Protein AF-A0A946B1Y9-F1 (afdb_monomer)

Mean predicted aligned error: 9.69 Å

Foldseek 3Di:
DQQVVQLVCLVVLCVLCVVLVHDDDPVRSVCSNSSNPVDDVVVVVSVVVSVLSCCVVVVDPPPDDPDPVVCCVSCVVSVNDPDDPDDD

Radius of gyration: 16.11 Å; Cα contacts (8 Å, |Δi|>4): 62; chains: 1; bounding box: 33×36×47 Å

Structure (mmCIF, N/CA/C/O backbone):
data_AF-A0A946B1Y9-F1
#
_entry.id   AF-A0A946B1Y9-F1
#
loop_
_atom_site.group_PDB
_atom_site.id
_atom_site.type_symbol
_atom_site.label_atom_id
_atom_site.label_alt_id
_atom_site.label_comp_id
_atom_site.label_asym_id
_atom_site.label_entity_id
_atom_site.label_seq_id
_atom_site.pdbx_PDB_ins_code
_atom_site.Cartn_x
_atom_site.Cartn_y
_atom_site.Cartn_z
_atom_site.occupancy
_atom_site.B_iso_or_equiv
_atom_site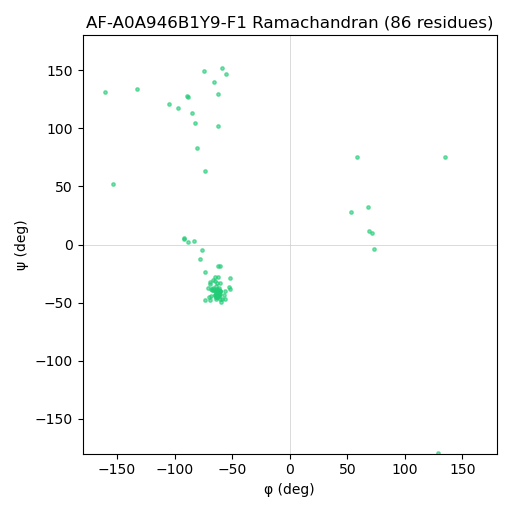.auth_seq_id
_atom_site.auth_comp_id
_atom_site.auth_asym_id
_atom_site.auth_atom_id
_atom_site.pdbx_PDB_model_num
ATOM 1 N N . THR A 1 1 ? 1.952 15.280 14.248 1.00 71.62 1 THR A N 1
ATOM 2 C CA . THR A 1 1 ? 2.970 14.245 14.587 1.00 71.62 1 THR A CA 1
ATOM 3 C C . THR A 1 1 ? 3.189 13.345 13.378 1.00 71.62 1 THR A C 1
ATOM 5 O O . THR A 1 1 ? 2.35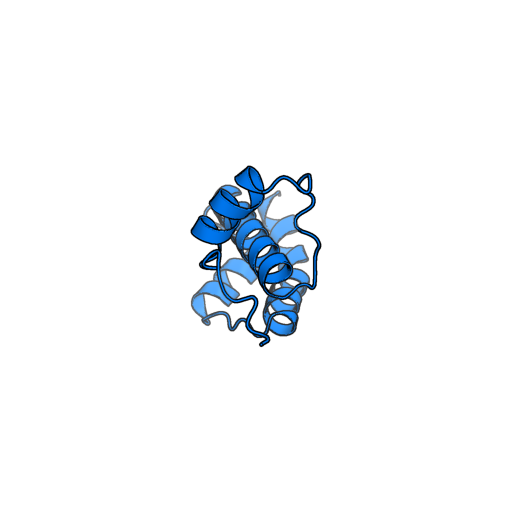7 13.373 12.482 1.00 71.62 1 THR A O 1
ATOM 8 N N . LYS A 1 2 ? 4.266 12.543 13.312 1.00 83.00 2 LYS A N 1
ATOM 9 C CA . LYS A 1 2 ? 4.541 11.659 12.153 1.00 83.00 2 LYS A CA 1
ATOM 10 C C . LYS A 1 2 ? 3.364 10.740 11.774 1.00 83.00 2 LYS A C 1
ATOM 12 O O . LYS A 1 2 ? 3.098 10.535 10.598 1.00 83.00 2 LYS A O 1
ATOM 17 N N . GLN A 1 3 ? 2.632 10.243 12.771 1.00 88.81 3 GLN A N 1
ATOM 18 C CA . GLN A 1 3 ? 1.445 9.409 12.574 1.00 88.81 3 GLN A CA 1
ATOM 19 C C . GLN A 1 3 ? 0.298 10.150 11.868 1.00 88.81 3 GLN A C 1
ATOM 21 O O . GLN A 1 3 ? -0.360 9.570 11.014 1.00 88.81 3 GLN A O 1
ATOM 26 N N . GLN A 1 4 ? 0.061 11.426 12.197 1.00 89.00 4 GLN A N 1
ATOM 27 C CA . GLN A 1 4 ? -1.006 12.216 11.567 1.00 89.00 4 GLN A CA 1
ATOM 28 C C . GLN A 1 4 ? -0.749 12.414 10.072 1.00 89.00 4 GLN A C 1
ATOM 30 O O . GLN A 1 4 ? -1.657 12.190 9.286 1.00 89.00 4 GLN A O 1
ATOM 35 N N . HIS A 1 5 ? 0.493 12.715 9.675 1.00 88.69 5 HIS A N 1
ATOM 36 C CA . HIS A 1 5 ? 0.835 12.835 8.252 1.00 88.69 5 HIS A CA 1
ATOM 37 C C . HIS A 1 5 ? 0.592 11.516 7.498 1.00 88.69 5 HIS A C 1
ATOM 39 O O . HIS A 1 5 ? 0.027 11.512 6.415 1.00 88.69 5 HIS A O 1
ATOM 45 N N . ARG A 1 6 ? 0.908 10.364 8.102 1.00 90.94 6 ARG A N 1
ATOM 46 C CA . ARG A 1 6 ? 0.581 9.064 7.489 1.00 90.94 6 ARG A CA 1
ATOM 47 C C . ARG A 1 6 ? -0.917 8.780 7.406 1.00 90.94 6 ARG A C 1
ATOM 49 O O . ARG A 1 6 ? -1.347 8.042 6.527 1.00 90.94 6 ARG A O 1
ATOM 56 N N . ALA A 1 7 ? -1.707 9.300 8.344 1.00 91.94 7 ALA A N 1
ATOM 57 C CA . ALA A 1 7 ? -3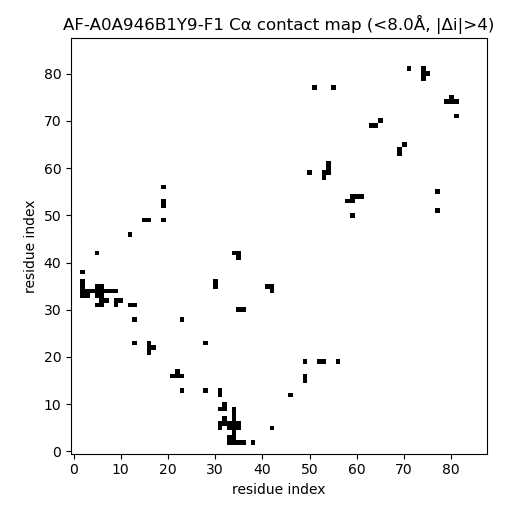.161 9.191 8.280 1.00 91.94 7 ALA A CA 1
ATOM 58 C C . ALA A 1 7 ? -3.733 10.052 7.140 1.00 91.94 7 ALA A C 1
ATOM 60 O O . ALA A 1 7 ? -4.713 9.652 6.519 1.00 91.94 7 ALA A O 1
ATOM 61 N N . GLU A 1 8 ? -3.099 11.185 6.820 1.00 92.75 8 GLU A N 1
ATOM 62 C CA . GLU A 1 8 ? -3.434 12.007 5.646 1.00 92.75 8 GLU A CA 1
ATOM 63 C C . GLU A 1 8 ? -3.152 11.255 4.329 1.00 92.75 8 GLU A C 1
ATOM 65 O O . GLU A 1 8 ? -3.916 11.382 3.373 1.00 92.75 8 GLU A O 1
ATOM 70 N N . ASP A 1 9 ? -2.141 10.379 4.302 1.00 90.94 9 ASP A N 1
ATOM 71 C CA . ASP A 1 9 ? -1.823 9.519 3.148 1.00 90.94 9 ASP A CA 1
ATOM 72 C C . ASP A 1 9 ? -2.775 8.315 2.973 1.00 90.94 9 ASP A C 1
ATOM 74 O O . ASP A 1 9 ? -2.673 7.566 1.992 1.00 90.94 9 ASP A O 1
ATOM 78 N N . ALA A 1 10 ? -3.716 8.094 3.899 1.00 92.50 10 ALA A N 1
ATOM 79 C CA . ALA A 1 10 ? -4.564 6.902 3.917 1.00 92.50 10 ALA A CA 1
ATOM 80 C C . ALA A 1 10 ? -5.367 6.714 2.620 1.00 92.50 10 ALA A C 1
ATOM 82 O O . ALA A 1 10 ? -5.425 5.606 2.080 1.00 92.50 10 ALA A O 1
ATOM 83 N N . ASP A 1 11 ? -5.957 7.786 2.092 1.00 93.00 11 ASP A N 1
ATOM 84 C CA . ASP A 1 11 ? -6.754 7.720 0.864 1.00 93.00 11 ASP A CA 1
ATOM 85 C C . ASP A 1 11 ? -5.895 7.373 -0.354 1.00 93.00 11 ASP A C 1
ATOM 87 O O . ASP A 1 11 ? -6.319 6.590 -1.210 1.00 93.00 11 ASP A O 1
ATOM 91 N N . ALA A 1 12 ? -4.663 7.886 -0.410 1.00 93.00 12 ALA A N 1
ATOM 92 C CA . ALA A 1 12 ? -3.718 7.563 -1.471 1.00 93.00 12 ALA A CA 1
ATOM 93 C C . ALA A 1 12 ? -3.315 6.082 -1.427 1.00 93.00 12 ALA A C 1
ATOM 95 O O . ALA A 1 12 ? -3.315 5.417 -2.465 1.00 93.00 12 ALA A O 1
ATOM 96 N N . LEU A 1 13 ? -3.047 5.538 -0.235 1.00 91.62 13 LEU A N 1
ATOM 97 C CA . LEU A 1 13 ? -2.723 4.120 -0.045 1.00 91.62 13 LEU A CA 1
ATOM 98 C C . LEU A 1 13 ? -3.892 3.204 -0.426 1.00 91.62 13 LEU A C 1
ATOM 100 O O . LEU A 1 13 ? -3.711 2.226 -1.157 1.00 91.62 13 LEU A O 1
ATOM 104 N N . LEU A 1 14 ? -5.108 3.535 0.012 1.00 93.62 14 LEU A N 1
ATOM 105 C CA . LEU A 1 14 ? -6.308 2.770 -0.334 1.00 93.62 14 LEU A CA 1
ATOM 106 C C . LEU A 1 14 ? -6.602 2.833 -1.841 1.00 93.62 14 LEU A C 1
ATOM 108 O O . LEU A 1 14 ? -6.972 1.823 -2.444 1.00 93.62 14 LEU A O 1
ATOM 112 N N . ALA A 1 15 ? -6.411 3.995 -2.470 1.00 92.12 15 ALA A N 1
ATOM 113 C CA . ALA A 1 15 ? -6.546 4.149 -3.915 1.00 92.12 15 ALA A CA 1
ATOM 114 C C . ALA A 1 15 ? -5.466 3.376 -4.687 1.00 92.12 15 ALA A C 1
ATOM 116 O O . ALA A 1 15 ? -5.770 2.790 -5.726 1.00 92.12 15 ALA A O 1
ATOM 117 N N . ALA A 1 16 ? -4.228 3.338 -4.186 1.00 89.94 16 ALA A N 1
ATOM 118 C CA . ALA A 1 16 ? -3.148 2.554 -4.776 1.00 89.94 16 ALA A CA 1
ATOM 119 C C . ALA A 1 16 ? -3.468 1.053 -4.755 1.00 89.94 16 ALA A C 1
ATOM 121 O O . ALA A 1 16 ? -3.3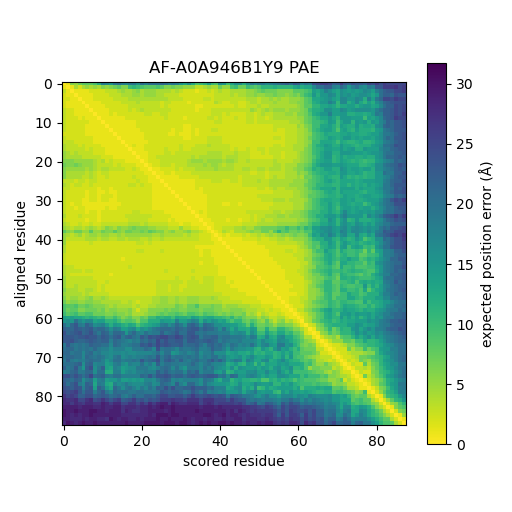33 0.402 -5.787 1.00 89.94 16 ALA A O 1
ATOM 122 N N . GLY A 1 17 ? -3.982 0.525 -3.637 1.00 91.12 17 GLY A N 1
ATOM 123 C CA . GLY A 1 17 ? -4.439 -0.867 -3.561 1.00 91.12 17 GLY A CA 1
ATOM 124 C C . GLY A 1 17 ? -5.501 -1.191 -4.613 1.00 91.12 17 GLY A C 1
ATOM 125 O O . GLY A 1 17 ? -5.344 -2.142 -5.371 1.00 91.12 17 GLY A O 1
ATOM 126 N N . ARG A 1 18 ? -6.522 -0.334 -4.761 1.00 90.88 18 ARG A N 1
ATOM 127 C CA . ARG A 1 18 ? -7.568 -0.507 -5.789 1.00 90.88 18 ARG A CA 1
ATOM 128 C C . ARG A 1 18 ? -7.021 -0.492 -7.215 1.00 90.88 18 ARG A C 1
ATOM 130 O O . ARG A 1 18 ? -7.441 -1.305 -8.027 1.00 90.88 18 ARG A O 1
ATOM 137 N N . LYS A 1 19 ? -6.091 0.416 -7.531 1.00 90.19 19 LYS A N 1
ATOM 138 C CA . LYS A 1 19 ? -5.442 0.466 -8.856 1.00 90.19 19 LYS A CA 1
ATOM 139 C C . LYS A 1 19 ? -4.657 -0.806 -9.17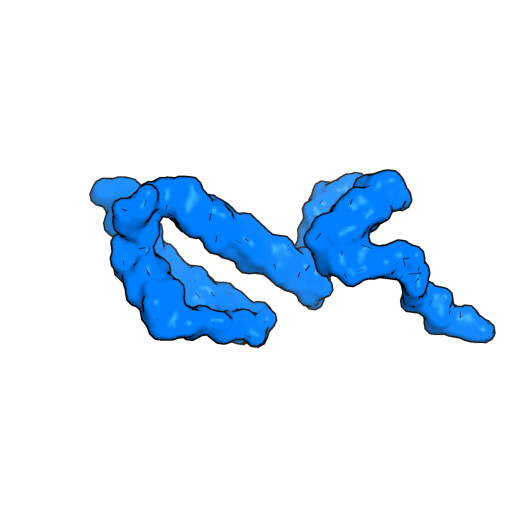0 1.00 90.19 19 LYS A C 1
ATOM 141 O O . LYS A 1 19 ? -4.493 -1.135 -10.337 1.00 90.19 19 LYS A O 1
ATOM 146 N N . LEU A 1 20 ? -4.173 -1.482 -8.133 1.00 89.81 20 LEU A N 1
ATOM 147 C CA . LEU A 1 20 ? -3.417 -2.725 -8.225 1.00 89.81 20 LEU A CA 1
ATOM 148 C C . LEU A 1 20 ? -4.297 -3.975 -8.127 1.00 89.81 20 LEU A C 1
ATOM 150 O O . LEU A 1 20 ? -3.744 -5.068 -8.062 1.00 89.81 20 LEU A O 1
ATOM 154 N N . ASP A 1 21 ? -5.622 -3.818 -8.077 1.00 89.69 21 ASP A N 1
ATOM 155 C CA . ASP A 1 21 ? -6.581 -4.896 -7.804 1.00 89.69 21 ASP A CA 1
ATOM 156 C C . ASP A 1 21 ? -6.264 -5.677 -6.506 1.00 89.69 21 ASP A C 1
ATOM 158 O O . ASP A 1 21 ? -6.570 -6.856 -6.343 1.00 89.69 21 ASP A O 1
ATOM 162 N N . ALA A 1 22 ? -5.623 -4.998 -5.548 1.00 88.75 22 ALA A N 1
ATOM 163 C CA . ALA A 1 22 ? -5.275 -5.530 -4.241 1.00 88.75 22 ALA A CA 1
ATOM 164 C C . ALA A 1 22 ? -6.327 -5.107 -3.208 1.00 88.75 22 ALA A C 1
ATOM 166 O O . ALA A 1 22 ? -6.519 -3.920 -2.922 1.00 88.75 22 ALA A O 1
ATOM 167 N N . LEU A 1 23 ? -7.005 -6.094 -2.621 1.00 89.88 23 LEU A N 1
ATOM 168 C CA . LEU A 1 23 ? -8.013 -5.864 -1.591 1.00 89.88 23 LEU A CA 1
ATOM 169 C C . LEU A 1 23 ? -7.377 -5.838 -0.200 1.00 89.88 23 LEU A C 1
ATOM 171 O O . LEU A 1 23 ? -6.711 -6.783 0.220 1.00 89.88 23 LEU A O 1
ATOM 175 N N . PHE A 1 24 ? -7.644 -4.768 0.546 1.00 92.31 24 PHE A N 1
ATOM 176 C CA . PHE A 1 24 ? -7.282 -4.678 1.957 1.00 92.31 24 PHE A CA 1
ATOM 177 C C . PHE A 1 24 ? -8.402 -5.226 2.836 1.00 92.31 24 PHE A C 1
ATOM 179 O O . PHE A 1 24 ? -9.545 -4.762 2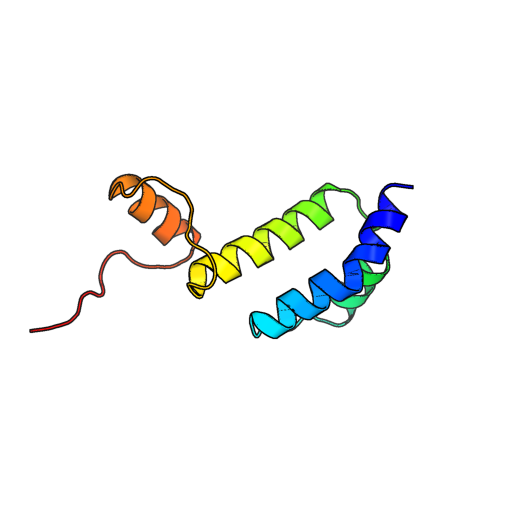.750 1.00 92.31 24 PHE A O 1
ATOM 186 N N . GLN A 1 25 ? -8.051 -6.147 3.733 1.00 94.62 25 GLN A N 1
ATOM 187 C CA . GLN A 1 25 ? -8.947 -6.585 4.802 1.00 94.62 25 GLN A CA 1
ATOM 188 C C . GLN A 1 25 ? -9.360 -5.394 5.691 1.00 94.62 25 GLN A C 1
ATOM 190 O O . GLN A 1 25 ? -8.595 -4.424 5.795 1.00 94.62 25 GLN A O 1
ATOM 195 N N . PRO A 1 26 ? -10.546 -5.423 6.326 1.00 94.88 26 PRO A N 1
ATOM 196 C CA . PRO A 1 26 ? -11.047 -4.316 7.145 1.00 94.88 26 PRO A CA 1
ATOM 197 C C . PRO A 1 26 ? -10.054 -3.833 8.211 1.00 94.88 26 PRO A C 1
ATOM 199 O O . PRO A 1 26 ? -9.903 -2.628 8.419 1.00 94.88 26 PRO A O 1
ATOM 202 N N . GLU A 1 27 ? -9.319 -4.756 8.826 1.00 94.19 27 GLU A N 1
ATOM 203 C CA . GLU A 1 27 ? -8.313 -4.480 9.852 1.00 94.19 27 GLU A CA 1
ATOM 204 C C . GLU A 1 27 ? -7.141 -3.682 9.272 1.00 94.19 27 GLU A C 1
ATOM 206 O O . GLU A 1 27 ? -6.711 -2.685 9.852 1.00 94.19 27 GLU A O 1
ATOM 211 N N . ALA A 1 28 ? -6.668 -4.057 8.080 1.00 92.25 28 ALA A N 1
ATOM 212 C CA . ALA A 1 28 ? -5.614 -3.327 7.383 1.00 92.25 28 ALA A CA 1
ATOM 213 C C . ALA A 1 28 ? -6.079 -1.915 6.997 1.00 92.25 28 ALA A C 1
ATOM 215 O O . ALA A 1 28 ? -5.335 -0.951 7.166 1.00 92.25 28 ALA A O 1
ATOM 216 N N . GLN A 1 29 ? -7.329 -1.760 6.549 1.00 95.75 29 GLN A N 1
ATOM 217 C CA . GLN A 1 29 ? -7.881 -0.436 6.253 1.00 95.75 29 GLN A CA 1
ATOM 218 C C . GLN A 1 29 ? -7.968 0.447 7.505 1.00 95.75 29 GLN A C 1
ATOM 220 O O . GLN A 1 29 ? -7.724 1.650 7.422 1.00 95.75 29 GLN A O 1
ATOM 225 N N . ALA A 1 30 ? -8.315 -0.130 8.658 1.00 96.25 30 ALA A N 1
ATOM 226 C CA . ALA A 1 30 ? -8.337 0.596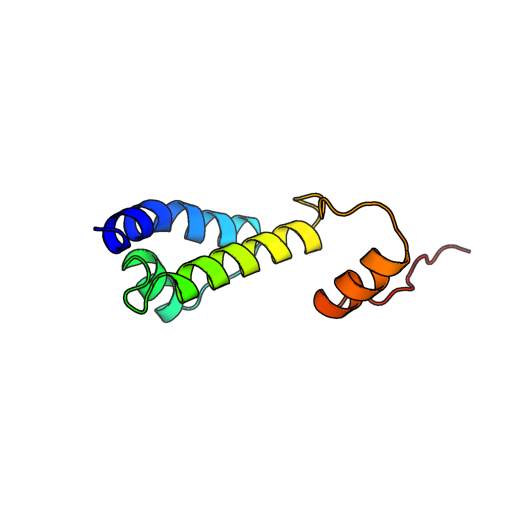 9.923 1.00 96.25 30 ALA A CA 1
ATOM 227 C C . ALA A 1 30 ? -6.931 1.078 10.313 1.00 96.25 30 ALA A C 1
ATOM 229 O O . ALA A 1 30 ? -6.763 2.249 10.647 1.00 96.25 30 ALA A O 1
ATOM 230 N N . VAL A 1 31 ? -5.915 0.218 10.188 1.00 95.56 31 VAL A N 1
ATOM 231 C CA . VAL A 1 31 ? -4.510 0.573 10.452 1.00 95.56 31 VAL A CA 1
ATOM 232 C C . VAL A 1 31 ? -4.021 1.688 9.523 1.00 95.56 31 VAL A C 1
ATOM 234 O O . VAL A 1 31 ? -3.397 2.639 9.998 1.00 95.56 31 VAL A O 1
ATOM 237 N N . ILE A 1 32 ? -4.348 1.612 8.227 1.00 95.00 32 ILE A N 1
ATOM 238 C CA . ILE A 1 32 ? -4.003 2.642 7.234 1.00 95.00 32 ILE A CA 1
ATOM 239 C C . ILE A 1 32 ? -4.627 3.990 7.623 1.00 95.00 32 ILE A C 1
ATOM 241 O O . ILE A 1 32 ? -3.920 4.990 7.715 1.00 95.00 32 ILE A O 1
ATOM 245 N N . ARG A 1 33 ? -5.932 4.021 7.935 1.00 96.12 33 ARG A N 1
ATOM 246 C CA . ARG A 1 33 ? -6.641 5.256 8.328 1.00 96.12 33 ARG A CA 1
ATOM 247 C C . ARG A 1 33 ? -6.153 5.848 9.649 1.00 96.12 33 ARG A C 1
ATOM 249 O O . ARG A 1 33 ? -6.245 7.051 9.850 1.00 96.12 33 ARG A O 1
ATOM 256 N N . GLN A 1 34 ? -5.630 5.020 10.550 1.00 95.69 34 GLN A N 1
ATOM 257 C CA . GLN A 1 34 ? -5.028 5.469 11.809 1.00 95.69 34 GLN A CA 1
ATOM 258 C C . GLN A 1 34 ? -3.565 5.918 11.651 1.00 95.69 34 GLN A C 1
ATOM 260 O O . GLN A 1 34 ? -2.915 6.245 12.648 1.00 95.69 34 GLN A O 1
ATOM 265 N N . GLY A 1 35 ? -3.027 5.918 10.427 1.00 94.06 35 GLY A N 1
ATOM 266 C CA . GLY A 1 35 ? -1.661 6.351 10.149 1.00 94.06 35 GLY A CA 1
ATOM 267 C C . GLY A 1 35 ? -0.601 5.421 10.734 1.00 94.06 35 GLY A C 1
ATOM 268 O O . GLY A 1 35 ? 0.471 5.888 11.118 1.00 94.06 35 GLY A O 1
ATOM 269 N N . PHE A 1 36 ? -0.882 4.115 10.809 1.00 94.31 36 PHE A N 1
ATOM 270 C CA . PHE A 1 36 ? 0.042 3.095 11.319 1.00 94.31 36 PHE A CA 1
ATOM 271 C C . PHE A 1 36 ? 0.484 3.378 12.768 1.00 94.31 36 PHE A C 1
ATOM 273 O O . PHE A 1 36 ? 1.624 3.790 13.010 1.00 94.31 36 PHE A O 1
ATOM 280 N N . PRO A 1 37 ? -0.397 3.137 13.762 1.00 92.12 37 PRO A N 1
ATOM 281 C CA . PRO A 1 37 ? -0.098 3.394 15.176 1.00 92.12 37 PRO A CA 1
ATOM 282 C C . PRO A 1 37 ? 1.067 2.554 15.719 1.00 92.12 37 PRO A C 1
ATOM 284 O O . PRO A 1 37 ? 1.640 2.898 16.747 1.00 92.12 37 PRO A O 1
ATOM 287 N N . MET A 1 38 ? 1.424 1.465 15.030 1.00 89.75 38 MET A N 1
ATOM 288 C CA . MET A 1 38 ? 2.523 0.569 15.402 1.00 89.75 38 MET A CA 1
ATOM 289 C C . MET A 1 38 ? 3.914 1.125 15.044 1.00 89.75 38 MET A C 1
ATOM 291 O O . MET A 1 38 ? 4.908 0.584 15.516 1.00 89.75 38 MET A O 1
ATOM 295 N N . GLY A 1 39 ? 4.003 2.186 14.229 1.00 89.19 39 GLY A N 1
ATOM 296 C CA . GLY A 1 39 ? 5.269 2.845 13.892 1.00 89.19 39 GLY A CA 1
ATOM 297 C C . GLY A 1 39 ? 5.513 3.042 12.396 1.00 89.19 39 GLY A C 1
ATOM 298 O O . GLY A 1 39 ? 4.682 2.694 11.556 1.00 89.19 39 GLY A O 1
ATOM 299 N N . ASP A 1 40 ? 6.667 3.638 12.089 1.00 88.31 40 ASP A N 1
ATOM 300 C CA . ASP A 1 40 ? 7.098 3.989 10.728 1.00 88.31 40 ASP A CA 1
ATOM 301 C C . ASP A 1 40 ? 7.401 2.718 9.903 1.00 88.31 40 ASP A C 1
ATOM 303 O O . ASP A 1 40 ? 6.960 2.621 8.762 1.00 88.31 40 ASP A O 1
ATOM 307 N N . ASP A 1 41 ? 8.001 1.687 10.512 1.00 91.94 41 ASP A N 1
ATOM 308 C CA . ASP A 1 41 ? 8.360 0.427 9.835 1.00 91.94 41 ASP A CA 1
ATOM 309 C C . ASP A 1 41 ? 7.161 -0.257 9.156 1.00 91.94 41 ASP A C 1
ATOM 311 O O . ASP A 1 41 ? 7.264 -0.779 8.046 1.00 91.94 41 ASP A O 1
ATOM 315 N N . ALA A 1 42 ? 5.994 -0.241 9.809 1.00 90.38 42 ALA A N 1
ATOM 316 C CA . ALA A 1 42 ? 4.776 -0.836 9.262 1.00 90.38 42 ALA A CA 1
ATOM 317 C C . ALA A 1 42 ? 4.243 -0.053 8.049 1.00 90.38 42 ALA A C 1
ATOM 319 O O . ALA A 1 42 ? 3.692 -0.644 7.118 1.00 90.38 42 ALA A O 1
ATOM 320 N N . PHE A 1 43 ? 4.415 1.270 8.056 1.00 91.06 43 PHE A N 1
ATOM 321 C CA . PHE A 1 43 ? 4.074 2.122 6.921 1.00 91.06 43 PHE A CA 1
ATOM 322 C C . PHE A 1 43 ? 5.033 1.882 5.754 1.00 91.06 43 PHE A C 1
ATOM 324 O O . PHE A 1 43 ? 4.579 1.628 4.638 1.00 91.06 43 PHE A O 1
ATOM 331 N N . ASP A 1 44 ? 6.340 1.871 6.018 1.00 91.06 44 ASP A N 1
ATOM 332 C CA . ASP A 1 44 ? 7.364 1.658 4.993 1.00 91.06 44 ASP A CA 1
ATOM 333 C C . ASP A 1 44 ? 7.219 0.279 4.335 1.00 91.06 44 ASP A C 1
ATOM 335 O O . ASP A 1 44 ? 7.305 0.156 3.111 1.00 91.06 44 ASP A O 1
ATOM 339 N N . ALA A 1 45 ? 6.890 -0.753 5.118 1.00 92.94 45 ALA A N 1
ATOM 340 C CA . ALA A 1 45 ? 6.586 -2.083 4.598 1.00 92.94 45 ALA A CA 1
ATOM 341 C C . ALA A 1 45 ? 5.361 -2.087 3.664 1.00 92.94 45 ALA A C 1
ATOM 343 O O . ALA A 1 45 ? 5.402 -2.710 2.601 1.00 92.94 45 ALA A O 1
ATOM 344 N N . MET A 1 46 ? 4.284 -1.373 4.017 1.00 92.50 46 MET A N 1
ATOM 345 C CA . MET A 1 46 ? 3.090 -1.255 3.169 1.00 92.50 46 MET A CA 1
ATOM 346 C C . MET A 1 46 ? 3.403 -0.535 1.852 1.00 92.50 46 MET A C 1
ATOM 348 O O . MET A 1 46 ? 3.029 -1.009 0.776 1.00 92.50 46 MET A O 1
ATOM 352 N N . VAL A 1 47 ? 4.109 0.597 1.920 1.00 91.50 47 VAL A N 1
ATOM 353 C CA . VAL A 1 47 ? 4.522 1.366 0.736 1.00 91.50 47 VAL A CA 1
ATOM 354 C C . VAL A 1 47 ? 5.428 0.520 -0.159 1.00 91.50 47 VAL A C 1
ATOM 356 O O . VAL A 1 47 ? 5.220 0.465 -1.373 1.00 91.50 47 VAL A O 1
ATOM 359 N N . GLY A 1 48 ? 6.388 -0.194 0.434 1.00 90.50 48 GLY A N 1
ATOM 360 C CA . GLY A 1 48 ? 7.262 -1.129 -0.267 1.00 90.50 48 GLY A CA 1
ATOM 361 C C . GLY A 1 48 ? 6.482 -2.238 -0.974 1.00 90.50 48 GLY A C 1
ATOM 362 O O . GLY A 1 48 ? 6.700 -2.477 -2.162 1.00 90.50 48 GLY A O 1
ATOM 363 N N . ALA A 1 49 ? 5.516 -2.862 -0.294 1.00 91.50 49 ALA A N 1
ATOM 364 C CA . ALA A 1 49 ? 4.668 -3.905 -0.870 1.00 91.50 49 ALA A CA 1
ATOM 365 C C . ALA A 1 49 ? 3.852 -3.402 -2.072 1.00 91.50 49 ALA A C 1
ATOM 367 O O . ALA A 1 49 ? 3.863 -4.028 -3.134 1.00 91.50 49 ALA A O 1
ATOM 368 N N . LEU A 1 50 ? 3.207 -2.238 -1.953 1.00 90.88 50 LEU A N 1
ATOM 369 C CA . LEU A 1 50 ? 2.484 -1.615 -3.068 1.00 90.88 50 LEU A CA 1
ATOM 370 C C . LEU A 1 50 ? 3.420 -1.229 -4.220 1.00 90.88 50 LEU A C 1
ATOM 372 O O . LEU A 1 50 ? 3.041 -1.329 -5.388 1.00 90.88 50 LEU A O 1
ATOM 376 N N . GLY A 1 51 ? 4.646 -0.799 -3.917 1.00 88.62 51 GLY A N 1
ATOM 377 C CA . GLY A 1 51 ? 5.682 -0.529 -4.912 1.00 88.62 51 GLY A CA 1
ATOM 378 C C . GLY A 1 51 ? 6.088 -1.782 -5.689 1.00 88.62 51 GLY A C 1
ATOM 379 O O . GLY A 1 51 ? 6.153 -1.747 -6.917 1.00 88.62 51 GLY A O 1
ATOM 380 N N . MET A 1 52 ? 6.295 -2.902 -4.994 1.00 89.06 52 MET A N 1
ATOM 381 C CA . MET A 1 52 ? 6.617 -4.189 -5.617 1.00 89.06 52 MET A CA 1
ATOM 382 C C . MET A 1 52 ? 5.474 -4.691 -6.504 1.00 89.06 52 MET A C 1
ATOM 384 O O . MET A 1 52 ? 5.721 -5.127 -7.627 1.00 89.06 52 MET A O 1
ATOM 388 N N . LEU A 1 53 ? 4.218 -4.556 -6.066 1.00 88.56 53 LEU A N 1
ATOM 389 C CA . LEU A 1 53 ? 3.055 -4.903 -6.888 1.00 88.56 53 LEU A CA 1
ATOM 390 C C . LEU A 1 53 ? 2.987 -4.074 -8.179 1.00 88.56 53 LEU A C 1
ATOM 392 O O . LEU A 1 53 ? 2.695 -4.624 -9.238 1.00 88.56 53 LEU A O 1
ATOM 396 N N . GLN A 1 54 ? 3.309 -2.777 -8.128 1.00 86.62 54 GLN A N 1
ATOM 397 C CA . GLN A 1 54 ? 3.376 -1.939 -9.334 1.00 86.62 54 GLN A CA 1
ATOM 398 C C . GLN A 1 54 ? 4.434 -2.434 -10.330 1.00 86.62 54 GLN A C 1
ATOM 400 O O . GLN A 1 54 ? 4.196 -2.406 -11.536 1.00 86.62 54 GLN A O 1
ATOM 405 N N . VAL A 1 55 ? 5.581 -2.917 -9.843 1.00 86.56 55 VAL A N 1
ATOM 406 C CA . VAL A 1 55 ? 6.632 -3.512 -10.689 1.00 86.56 55 VAL A CA 1
ATOM 407 C C . VAL A 1 55 ? 6.170 -4.841 -11.287 1.00 86.56 55 VAL A C 1
ATOM 409 O O . VAL A 1 55 ? 6.320 -5.081 -12.490 1.00 86.56 55 VAL A O 1
ATOM 412 N N . VAL A 1 56 ? 5.544 -5.697 -10.474 1.00 84.88 56 VAL A N 1
ATOM 413 C CA . VAL A 1 56 ? 5.014 -6.993 -10.924 1.00 84.88 56 VAL A CA 1
ATOM 414 C C . VAL A 1 56 ? 3.911 -6.829 -11.972 1.00 84.88 56 VAL A C 1
ATOM 416 O O . VAL A 1 56 ? 3.840 -7.632 -12.901 1.00 84.88 56 VAL A O 1
ATOM 419 N N . GLN A 1 57 ? 3.110 -5.771 -11.888 1.00 84.75 57 GLN A N 1
ATOM 420 C CA . GLN A 1 57 ? 2.061 -5.472 -12.867 1.00 84.75 57 GLN A CA 1
ATOM 421 C C . GLN A 1 57 ? 2.537 -4.618 -14.052 1.00 84.75 57 GLN A C 1
ATOM 423 O O . GLN A 1 57 ? 1.739 -4.270 -14.916 1.00 84.75 57 GLN A O 1
ATOM 428 N N . GLY A 1 58 ? 3.827 -4.268 -14.120 1.00 83.19 58 GLY A N 1
ATOM 429 C CA . GLY A 1 58 ? 4.387 -3.469 -15.216 1.00 83.19 58 GLY A CA 1
ATOM 430 C C . GLY A 1 58 ? 3.967 -1.993 -15.209 1.00 83.19 58 GLY A C 1
ATOM 431 O O . GLY A 1 58 ? 4.262 -1.272 -16.156 1.00 83.19 58 GLY A O 1
ATOM 432 N N . MET A 1 59 ? 3.316 -1.521 -14.141 1.00 82.56 59 MET A N 1
ATOM 433 C CA . MET A 1 59 ? 2.948 -0.111 -13.952 1.00 82.56 59 MET A CA 1
ATOM 434 C C . MET A 1 59 ? 4.154 0.769 -13.613 1.00 82.56 59 MET A C 1
ATOM 436 O O . MET A 1 59 ? 4.126 1.980 -13.827 1.00 82.56 59 MET A O 1
ATOM 440 N N . ARG A 1 60 ? 5.210 0.166 -13.059 1.00 79.12 60 ARG A N 1
ATOM 441 C CA . ARG A 1 60 ? 6.457 0.834 -12.693 1.00 79.12 60 ARG A CA 1
ATOM 442 C C . ARG A 1 60 ? 7.639 0.018 -13.203 1.00 79.12 60 ARG A C 1
ATOM 444 O O . ARG A 1 60 ? 7.687 -1.191 -12.998 1.00 79.12 60 ARG A O 1
ATOM 451 N N . ALA A 1 61 ? 8.611 0.677 -13.828 1.00 75.44 61 ALA A N 1
ATOM 452 C CA . ALA A 1 61 ? 9.879 0.032 -14.153 1.00 75.44 61 ALA A CA 1
ATOM 453 C C . ALA A 1 61 ? 10.633 -0.324 -12.853 1.00 75.44 61 ALA A C 1
ATOM 455 O O . ALA A 1 61 ? 10.650 0.502 -11.936 1.00 75.44 61 ALA A O 1
ATOM 456 N N . PRO A 1 62 ? 11.281 -1.501 -12.761 1.00 68.94 62 PRO A N 1
ATOM 457 C CA . PRO A 1 62 ? 12.014 -1.915 -11.561 1.00 68.94 62 PRO A CA 1
ATOM 458 C C . PRO A 1 62 ? 13.166 -0.958 -11.208 1.00 68.94 62 PRO A C 1
ATOM 460 O O . PRO A 1 62 ? 13.600 -0.910 -10.063 1.00 68.94 62 PRO A O 1
ATOM 463 N N . GLY A 1 63 ? 13.615 -0.127 -12.160 1.00 67.56 63 GLY A N 1
ATOM 464 C CA . GLY A 1 63 ? 14.644 0.896 -11.944 1.00 67.56 63 GLY A CA 1
ATOM 465 C C . GLY A 1 63 ? 16.055 0.323 -11.799 1.00 67.56 63 GLY A C 1
ATOM 466 O O . GLY A 1 63 ? 17.015 1.087 -11.713 1.00 67.56 63 GLY A O 1
ATOM 467 N N . THR A 1 64 ? 16.187 -1.001 -11.800 1.00 62.59 64 THR A N 1
ATOM 468 C CA . THR A 1 64 ? 17.450 -1.724 -11.826 1.00 62.59 64 THR A CA 1
ATOM 469 C C . THR A 1 64 ? 18.095 -1.682 -13.214 1.00 62.59 64 THR A C 1
ATOM 471 O O . THR A 1 64 ? 17.389 -1.600 -14.225 1.00 62.59 64 THR A O 1
ATOM 474 N N . PRO A 1 65 ? 19.442 -1.711 -13.290 1.00 61.22 65 PRO A N 1
ATOM 475 C CA . PRO A 1 65 ? 20.144 -1.923 -14.550 1.00 61.22 65 PRO A CA 1
ATOM 476 C C . PRO A 1 65 ? 19.662 -3.216 -15.207 1.00 61.22 65 PRO A C 1
ATOM 478 O O . PRO A 1 65 ? 19.368 -4.184 -14.505 1.00 61.22 65 PRO A O 1
ATOM 481 N N . ASP A 1 66 ? 19.625 -3.238 -16.539 1.00 60.00 66 ASP A N 1
ATOM 482 C CA . ASP A 1 66 ? 19.214 -4.405 -17.324 1.00 60.00 66 ASP A CA 1
ATOM 483 C C . ASP A 1 66 ? 20.308 -5.495 -17.310 1.00 60.00 66 ASP A C 1
ATOM 485 O O . ASP A 1 66 ? 20.951 -5.795 -18.314 1.00 60.00 66 ASP A O 1
ATOM 489 N N . ASP A 1 67 ? 20.592 -6.028 -16.118 1.00 65.50 67 ASP A N 1
ATOM 490 C CA . ASP A 1 67 ? 21.544 -7.105 -15.864 1.00 65.50 67 ASP A CA 1
ATOM 491 C C . ASP A 1 67 ? 20.768 -8.408 -15.589 1.00 65.50 67 ASP A C 1
ATOM 493 O O . ASP A 1 67 ? 20.002 -8.487 -14.618 1.00 65.50 67 ASP A O 1
ATOM 497 N N . PRO A 1 68 ? 20.985 -9.470 -16.387 1.00 60.44 68 PRO A N 1
ATOM 498 C CA . PRO A 1 68 ? 20.361 -10.778 -16.190 1.00 60.44 68 PRO A CA 1
ATOM 499 C C . PRO A 1 68 ? 20.507 -11.354 -14.772 1.00 60.44 68 PRO A C 1
ATOM 501 O O . PRO A 1 68 ? 19.637 -12.100 -14.320 1.00 60.44 68 PRO A O 1
ATOM 504 N N . LYS A 1 69 ? 21.583 -11.018 -14.045 1.00 62.22 69 LYS A N 1
ATOM 505 C CA . LYS A 1 69 ? 21.795 -11.457 -12.655 1.00 62.22 69 LYS A CA 1
ATOM 506 C C . LYS A 1 69 ? 20.850 -10.766 -11.679 1.00 62.22 69 LYS A C 1
ATOM 508 O O . LYS A 1 69 ? 20.382 -11.404 -10.738 1.00 62.22 69 LYS A O 1
ATOM 513 N N . VAL A 1 70 ? 20.558 -9.487 -11.906 1.00 61.62 70 VAL A N 1
ATOM 514 C CA . VAL A 1 70 ? 19.636 -8.704 -11.074 1.00 61.62 70 VAL A CA 1
ATOM 515 C C . VAL A 1 70 ? 18.207 -9.192 -11.295 1.00 61.62 70 VAL A C 1
ATOM 517 O O . VAL A 1 70 ? 17.520 -9.520 -10.330 1.00 61.62 70 VAL A O 1
ATOM 520 N N . HIS A 1 71 ? 17.813 -9.406 -12.554 1.00 60.50 71 HIS A N 1
ATOM 521 C CA . HIS A 1 71 ? 16.505 -9.977 -12.899 1.00 60.50 71 HIS A CA 1
ATOM 522 C C . HIS A 1 71 ? 16.282 -11.383 -12.332 1.00 60.50 71 HIS A C 1
ATOM 524 O O . HIS A 1 71 ? 15.156 -11.726 -11.982 1.00 60.50 71 HIS A O 1
ATOM 530 N N . ALA A 1 72 ? 17.328 -12.208 -12.209 1.00 61.91 72 ALA A N 1
ATOM 531 C CA . ALA A 1 72 ? 17.212 -13.537 -11.607 1.00 61.91 72 ALA A CA 1
ATOM 532 C C . ALA A 1 72 ? 16.905 -13.476 -10.099 1.00 61.91 72 ALA A C 1
ATOM 534 O O . ALA A 1 72 ? 16.101 -14.265 -9.599 1.00 61.91 72 ALA A O 1
ATOM 535 N N . ILE A 1 73 ? 17.515 -12.527 -9.382 1.00 63.38 73 ILE A N 1
ATOM 536 C CA . ILE A 1 73 ? 17.293 -12.321 -7.945 1.00 63.38 73 ILE A CA 1
ATOM 537 C C . ILE A 1 73 ? 15.924 -11.671 -7.706 1.00 63.38 73 ILE A C 1
ATOM 539 O O . ILE A 1 73 ? 15.143 -12.166 -6.896 1.00 63.38 73 ILE A O 1
ATOM 543 N N . GLU A 1 74 ? 15.596 -10.607 -8.441 1.00 63.38 74 GLU A N 1
ATOM 544 C CA . GLU A 1 74 ? 14.302 -9.921 -8.329 1.00 63.38 74 GLU A CA 1
ATOM 545 C C . GLU A 1 74 ? 13.149 -10.809 -8.797 1.00 63.38 74 GLU A C 1
ATOM 547 O O . GLU A 1 74 ? 12.105 -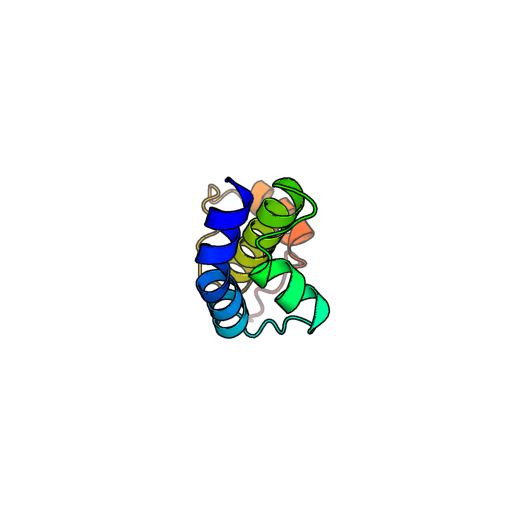10.852 -8.154 1.00 63.38 74 GLU A O 1
ATOM 552 N N . GLY A 1 75 ? 13.341 -11.584 -9.867 1.00 60.09 75 GLY A N 1
ATOM 553 C CA . GLY A 1 75 ? 12.368 -12.567 -10.328 1.00 60.09 75 GLY A CA 1
ATOM 554 C C . GLY A 1 75 ? 12.084 -13.631 -9.271 1.00 60.09 75 GLY A C 1
ATOM 555 O O . GLY A 1 75 ? 10.924 -13.959 -9.036 1.00 60.09 75 GLY A O 1
ATOM 556 N N . TRP A 1 76 ? 13.107 -14.102 -8.554 1.00 55.06 76 TRP A N 1
ATOM 557 C CA . TRP A 1 76 ? 12.922 -15.007 -7.419 1.00 55.06 76 TRP A CA 1
ATOM 558 C C . TRP A 1 76 ? 12.140 -14.354 -6.265 1.00 55.06 76 TRP A C 1
ATOM 560 O O . TRP A 1 76 ? 11.189 -14.960 -5.772 1.00 55.06 76 TRP A O 1
ATOM 570 N N . ILE A 1 77 ? 12.464 -13.109 -5.891 1.00 61.06 77 ILE A N 1
ATOM 571 C CA . ILE A 1 77 ? 11.749 -12.349 -4.844 1.00 61.06 77 ILE A CA 1
ATOM 572 C C .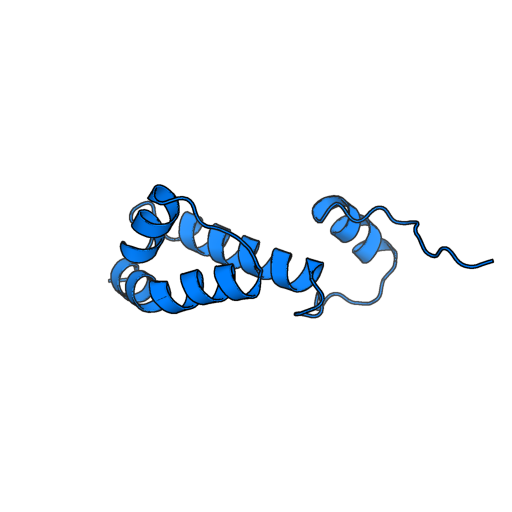 ILE A 1 77 ? 10.285 -12.083 -5.234 1.00 61.06 77 ILE A C 1
ATOM 574 O O . ILE A 1 77 ? 9.389 -12.170 -4.398 1.00 61.06 77 ILE A O 1
ATOM 578 N N . LEU A 1 78 ? 10.031 -11.784 -6.508 1.00 65.12 78 LEU A N 1
ATOM 579 C CA . LEU A 1 78 ? 8.714 -11.434 -7.045 1.00 65.12 78 LEU A CA 1
ATOM 580 C C . LEU A 1 78 ? 7.928 -12.642 -7.589 1.00 65.12 78 LEU A C 1
ATOM 582 O O . LEU A 1 78 ? 6.871 -12.466 -8.194 1.00 65.12 78 LEU A O 1
ATOM 586 N N . GLY A 1 79 ? 8.438 -13.866 -7.428 1.00 58.66 79 GLY A N 1
ATOM 587 C CA . GLY A 1 79 ? 7.796 -15.092 -7.917 1.00 58.66 79 GLY A CA 1
ATOM 588 C C . GLY A 1 79 ? 7.755 -15.251 -9.447 1.00 58.66 79 GLY A C 1
ATOM 589 O O . GLY A 1 79 ? 7.079 -16.147 -9.955 1.00 58.66 79 GLY A O 1
ATOM 590 N N . ARG A 1 80 ? 8.484 -14.427 -10.207 1.00 59.25 80 ARG A N 1
ATOM 591 C CA . ARG A 1 80 ? 8.669 -14.580 -11.656 1.00 59.25 80 ARG A CA 1
ATOM 592 C C . ARG A 1 80 ? 9.782 -15.602 -11.909 1.00 59.25 80 ARG A C 1
ATOM 594 O O . ARG A 1 80 ? 10.963 -15.298 -11.763 1.00 59.25 80 ARG A O 1
ATOM 601 N N . ARG A 1 81 ? 9.431 -16.830 -12.309 1.00 54.97 81 ARG A N 1
ATOM 602 C CA . ARG A 1 81 ? 10.440 -17.796 -12.785 1.00 54.97 81 ARG A CA 1
ATOM 603 C C . ARG A 1 81 ? 11.112 -17.234 -14.038 1.00 54.97 81 ARG A C 1
ATOM 605 O O . ARG A 1 81 ? 10.429 -16.863 -14.990 1.00 54.97 81 ARG A O 1
ATOM 612 N N . ALA A 1 82 ? 12.442 -17.225 -14.056 1.00 55.34 82 ALA A N 1
ATOM 613 C CA . ALA A 1 82 ? 13.202 -17.031 -15.282 1.00 55.34 82 ALA A CA 1
ATOM 614 C C . ALA A 1 82 ? 12.881 -18.197 -16.233 1.00 55.34 82 ALA A C 1
ATOM 616 O O . ALA A 1 82 ? 13.341 -19.317 -16.021 1.00 55.34 82 ALA A O 1
ATOM 617 N N . GLY A 1 83 ? 12.025 -17.957 -17.227 1.00 59.12 83 GLY A N 1
ATOM 618 C CA . GLY A 1 83 ? 11.690 -18.953 -18.244 1.00 59.12 83 GLY A CA 1
ATOM 619 C C . GLY A 1 83 ? 10.202 -19.049 -18.549 1.00 59.12 83 GLY A C 1
ATOM 620 O O . GLY A 1 83 ? 9.552 -20.017 -18.169 1.00 59.12 83 GLY A O 1
ATOM 621 N N . ALA A 1 84 ? 9.683 -18.066 -19.281 1.00 48.59 84 ALA A N 1
ATOM 622 C CA . ALA A 1 84 ? 8.516 -18.248 -20.142 1.00 48.59 84 ALA A CA 1
ATOM 623 C C . ALA A 1 84 ? 8.547 -17.240 -21.303 1.00 48.59 84 ALA A C 1
ATOM 625 O O . ALA A 1 84 ? 7.579 -16.533 -21.557 1.00 48.59 84 ALA A O 1
ATOM 626 N N . THR A 1 85 ? 9.661 -17.170 -22.035 1.00 47.47 85 THR A N 1
ATOM 627 C CA . THR A 1 85 ? 9.591 -16.800 -23.455 1.00 47.47 85 THR A CA 1
ATOM 628 C C . THR A 1 85 ? 9.193 -18.057 -24.215 1.00 47.47 85 THR A C 1
ATOM 630 O O . THR A 1 85 ? 10.039 -18.822 -24.672 1.00 47.47 85 THR A O 1
ATOM 633 N N . GLY A 1 86 ? 7.891 -18.321 -24.255 1.00 49.47 86 GLY A N 1
ATOM 634 C CA . GLY A 1 86 ? 7.315 -19.232 -25.227 1.00 49.47 86 GLY A CA 1
ATOM 635 C C . GLY A 1 86 ? 7.050 -18.471 -26.519 1.00 49.47 86 GLY A C 1
ATOM 636 O O . GLY A 1 86 ? 6.184 -17.606 -26.531 1.00 49.47 86 GLY A O 1
ATOM 637 N N . THR A 1 87 ? 7.772 -18.820 -27.579 1.00 41.75 87 THR A N 1
ATOM 638 C CA . THR A 1 87 ? 7.255 -18.852 -28.957 1.00 41.75 87 THR A CA 1
ATOM 639 C C . THR A 1 87 ? 8.180 -19.735 -29.784 1.00 41.75 87 THR A C 1
ATOM 641 O O . THR A 1 87 ? 9.401 -19.626 -29.662 1.00 41.75 87 THR A O 1
ATOM 644 N N . GLY A 1 88 ? 7.561 -20.656 -30.527 1.00 35.56 88 GLY A N 1
ATOM 645 C CA . GLY A 1 88 ? 8.209 -21.503 -31.524 1.00 35.56 88 GLY A CA 1
ATOM 646 C C . GLY A 1 88 ? 8.387 -20.804 -32.860 1.00 35.56 88 GLY A C 1
ATOM 647 O O . GLY A 1 88 ? 8.226 -19.563 -32.909 1.00 35.56 88 GLY A O 1
#

Sequence (88 aa):
TKQQHRAEDADALLAAGRKLDALFQPEAQAVIRQGFPMGDDAFDAMVGALGMLQVVQGMRAPGTPDDPKVHAIEGWILGRRAGATGTG

Nearest PDB structures (foldseek):
  7n0e-assembly1_B  TM=4.026E-01  e=4.930E+00  Pseudomonas aeruginosa

Secondary structure (DSSP, 8-state):
-HHHHHHHTHHHHHHHHHHTTPPPPHHHHHHHHTT-TT-HHHHHHHHHHHHHHHHHTTSS---S-S-HHHHHHHHHHTT--S------

Solvent-accessible surface area (backbone atoms only — not comparable to full-atom values): 5301 Å² total; per-residue (Å²): 106,78,43,56,58,42,26,69,45,23,62,60,54,56,50,49,29,55,77,66,75,44,85,73,54,72,68,56,50,51,39,37,55,56,15,31,84,91,37,66,68,64,45,53,51,50,53,50,51,56,50,51,49,32,36,76,71,66,77,34,82,83,82,65,74,99,41,74,69,55,52,53,53,50,20,59,77,70,70,44,71,92,80,80,89,80,76,134

pLDDT: mean 80.32, std 15.8, range [35.56, 96.25]